Protein AF-A0A7S3J625-F1 (afdb_monomer_lite)

Foldseek 3Di:
DFLLVLQPAWAPDPQLEDCPDDDDVSRHRPRWAWQFADKAFADDDLPPDDLVRLLVSVVVGPLQRSLRNLVRCCVRYPVPPHDPDDPVLSPADNDQDPPNSVVSVNSSSVSSNRGRMDRPDTDTHD

Secondary structure (DSSP, 8-state):
-BHHHHTT-----TTS--TTS---TTT--SSPEEEEEEEEE----TTTS-HHHHHHHHHTS-HHHHHHHHHHHHHHS-TTSS--S-HHHH---SSPPTTGGG-HHHHHHHHHHHHHEEEEEEEEE-

pLDDT: mean 80.8, std 14.27, range [46.88, 97.56]

Organism: NCBI:txid151035

InterPro domains:
  IPR039127 Multifunctional methyltransferase subunit Trm112 [PTHR12773] (1-126)

Structure (mmCIF, N/CA/C/O backbone):
data_AF-A0A7S3J625-F1
#
_entry.id   AF-A0A7S3J625-F1
#
loop_
_atom_site.group_PDB
_atom_site.id
_atom_site.type_symbol
_atom_site.label_atom_id
_atom_site.label_alt_id
_atom_site.label_comp_id
_atom_site.label_asym_id
_atom_site.label_entity_id
_atom_site.label_seq_id
_atom_site.pdbx_PDB_ins_code
_atom_site.Cartn_x
_atom_site.Cartn_y
_atom_site.Cartn_z
_atom_site.occupancy
_atom_site.B_iso_or_equiv
_atom_site.auth_seq_id
_atom_site.auth_comp_id
_atom_site.auth_asym_id
_atom_site.auth_atom_id
_atom_site.pdbx_PDB_model_num
ATOM 1 N N . MET A 1 1 ? 9.760 8.304 -3.073 1.00 87.88 1 MET A N 1
ATOM 2 C CA . MET A 1 1 ? 8.379 8.015 -3.531 1.00 87.88 1 MET A CA 1
ATOM 3 C C . MET A 1 1 ? 7.674 7.157 -2.497 1.00 87.88 1 MET A C 1
ATOM 5 O O . MET A 1 1 ? 8.166 6.075 -2.199 1.00 87.88 1 MET A O 1
ATOM 9 N N . LYS A 1 2 ? 6.524 7.601 -1.973 1.00 89.00 2 LYS A N 1
ATOM 10 C CA . LYS A 1 2 ? 5.742 6.796 -1.023 1.00 89.00 2 LYS A CA 1
ATOM 11 C C . LYS A 1 2 ? 5.139 5.563 -1.688 1.00 89.00 2 LYS A C 1
ATOM 13 O O . LYS A 1 2 ? 4.705 5.641 -2.838 1.00 89.00 2 LYS A O 1
ATOM 18 N N . LEU A 1 3 ? 5.039 4.463 -0.943 1.00 86.44 3 LEU A N 1
ATOM 19 C CA . LEU A 1 3 ? 4.378 3.240 -1.410 1.00 86.44 3 LEU A CA 1
ATOM 20 C C . LEU A 1 3 ? 2.933 3.505 -1.858 1.00 86.44 3 LEU A C 1
ATOM 22 O O . LEU A 1 3 ? 2.522 3.036 -2.917 1.00 86.44 3 LEU A O 1
ATOM 26 N N . LEU A 1 4 ? 2.194 4.343 -1.123 1.00 90.25 4 LEU A N 1
ATOM 27 C CA . LEU A 1 4 ? 0.848 4.767 -1.511 1.00 90.25 4 LEU A CA 1
ATOM 28 C C . LEU A 1 4 ? 0.798 5.376 -2.920 1.00 90.25 4 LEU A C 1
ATOM 30 O O . LEU A 1 4 ? -0.147 5.122 -3.661 1.00 90.25 4 LEU A O 1
ATOM 34 N N . SER A 1 5 ? 1.798 6.174 -3.306 1.00 91.38 5 SER A N 1
ATOM 35 C C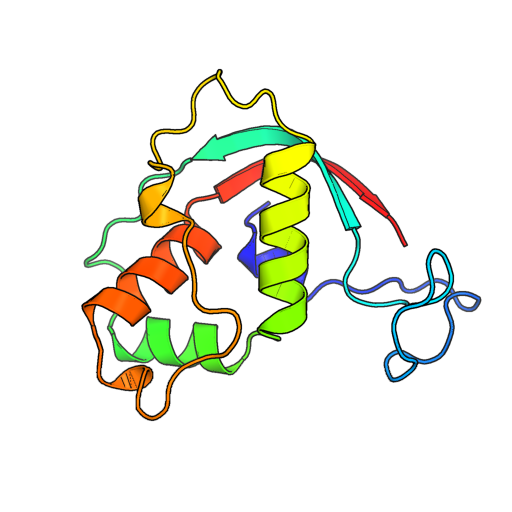A . SER A 1 5 ? 1.817 6.835 -4.615 1.00 91.38 5 SER A CA 1
ATOM 36 C C . SER A 1 5 ? 1.847 5.833 -5.765 1.00 91.38 5 SER A C 1
ATOM 38 O O . SER A 1 5 ? 1.197 6.071 -6.780 1.00 91.38 5 SER A O 1
ATOM 40 N N . GLN A 1 6 ? 2.552 4.710 -5.607 1.00 88.50 6 GLN A N 1
ATOM 41 C CA . GLN A 1 6 ? 2.629 3.682 -6.642 1.00 88.50 6 GLN A CA 1
ATOM 42 C C . GLN A 1 6 ? 1.261 3.049 -6.927 1.00 88.50 6 GLN A C 1
ATOM 44 O O . GLN A 1 6 ? 0.995 2.681 -8.069 1.00 88.50 6 GLN A O 1
ATOM 49 N N . ASN A 1 7 ? 0.361 3.009 -5.941 1.00 90.88 7 ASN A N 1
ATOM 50 C CA . ASN A 1 7 ? -0.976 2.447 -6.110 1.00 90.88 7 ASN A CA 1
ATOM 51 C C . ASN A 1 7 ? -1.831 3.225 -7.132 1.00 90.88 7 ASN A C 1
ATOM 53 O O . ASN A 1 7 ? -2.846 2.722 -7.596 1.00 90.88 7 ASN A O 1
ATOM 57 N N . PHE A 1 8 ? -1.400 4.424 -7.530 1.00 90.12 8 PHE A N 1
ATOM 58 C CA . PHE A 1 8 ? -2.065 5.261 -8.531 1.00 90.12 8 PHE A CA 1
ATOM 59 C C . PHE A 1 8 ? -1.265 5.400 -9.833 1.00 90.12 8 PHE A C 1
ATOM 61 O O . PHE A 1 8 ? -1.630 6.195 -10.700 1.00 90.12 8 PHE A O 1
ATOM 68 N N . MET A 1 9 ? -0.163 4.660 -9.978 1.00 90.44 9 MET A N 1
ATOM 69 C CA . MET A 1 9 ? 0.673 4.681 -11.175 1.00 90.44 9 MET A CA 1
ATOM 70 C C . MET A 1 9 ? 0.384 3.469 -12.052 1.00 90.44 9 MET A C 1
ATOM 72 O O . MET A 1 9 ? 0.316 2.340 -11.575 1.00 90.44 9 MET A O 1
ATOM 76 N N . GLN A 1 10 ? 0.261 3.710 -13.353 1.00 87.56 10 GLN A N 1
ATOM 77 C CA . GLN A 1 10 ? 0.007 2.684 -14.361 1.00 87.56 10 GLN A CA 1
ATOM 78 C C . GLN A 1 10 ? 0.884 2.915 -15.591 1.00 87.56 10 GLN A C 1
ATOM 80 O O . GLN A 1 10 ? 1.199 4.056 -15.947 1.00 87.56 10 GLN A O 1
ATOM 85 N N . CYS A 1 11 ? 1.245 1.829 -16.267 1.00 85.06 11 CYS A N 1
ATOM 86 C CA . CYS A 1 11 ? 1.967 1.872 -17.527 1.00 85.06 11 CYS A CA 1
ATOM 87 C C . CYS A 1 11 ? 1.130 2.612 -18.579 1.00 85.06 11 CYS A C 1
ATOM 89 O O . CYS A 1 11 ? -0.054 2.332 -18.742 1.00 85.06 11 CYS A O 1
ATOM 91 N N . GLN A 1 12 ? 1.731 3.571 -19.285 1.00 83.19 12 GLN A N 1
ATOM 92 C CA . GLN A 1 12 ? 1.070 4.312 -20.373 1.00 83.19 12 GLN A CA 1
ATOM 93 C C . GLN A 1 12 ? 1.507 3.832 -21.764 1.00 83.19 12 GLN A C 1
ATOM 95 O O . GLN A 1 12 ? 1.179 4.461 -22.767 1.00 83.19 12 GLN A O 1
ATOM 100 N N . ALA A 1 13 ? 2.286 2.750 -21.845 1.00 80.06 13 ALA A N 1
ATOM 101 C CA . ALA A 1 13 ? 2.684 2.187 -23.125 1.00 80.06 13 ALA A CA 1
ATOM 102 C C . ALA A 1 13 ? 1.466 1.556 -23.817 1.00 80.06 13 ALA A C 1
ATOM 104 O O . ALA A 1 13 ? 0.756 0.748 -23.223 1.00 80.06 13 ALA A O 1
ATOM 105 N N . ASN A 1 14 ? 1.254 1.911 -25.088 1.00 66.62 14 ASN A N 1
ATOM 106 C CA . ASN A 1 14 ? 0.105 1.457 -25.883 1.00 66.62 14 ASN A CA 1
ATOM 107 C C . ASN A 1 14 ? 0.022 -0.076 -26.021 1.00 66.62 14 ASN A C 1
ATOM 109 O O . ASN A 1 14 ? -1.056 -0.604 -26.279 1.00 66.62 14 ASN A O 1
ATOM 113 N N . ASP A 1 15 ? 1.145 -0.774 -25.841 1.00 71.00 15 ASP A N 1
ATOM 114 C CA . ASP A 1 15 ? 1.260 -2.223 -26.026 1.00 71.00 15 ASP A CA 1
ATOM 115 C C . ASP A 1 15 ? 1.022 -3.026 -24.731 1.00 71.00 15 ASP A C 1
ATOM 117 O O . ASP A 1 15 ? 0.978 -4.254 -24.770 1.00 71.00 15 ASP A O 1
ATOM 121 N N . CYS A 1 16 ? 0.831 -2.362 -23.584 1.00 65.88 16 CYS A N 1
ATOM 122 C CA . CYS A 1 16 ? 0.675 -3.009 -22.275 1.00 65.88 16 CYS A CA 1
ATOM 123 C C . CYS A 1 16 ? -0.760 -3.464 -21.950 1.00 65.88 16 CYS A C 1
ATOM 125 O O . CYS A 1 16 ? -1.058 -3.708 -20.789 1.00 65.88 16 CYS A O 1
ATOM 127 N N . GLY A 1 17 ? -1.634 -3.611 -22.950 1.00 61.91 17 GLY A N 1
ATOM 128 C CA . GLY A 1 17 ? -2.976 -4.179 -22.774 1.00 61.91 17 GLY A CA 1
ATOM 129 C C . GLY A 1 17 ? -4.001 -3.249 -22.106 1.00 61.91 17 GLY A C 1
ATOM 130 O O . GLY A 1 17 ? -3.725 -2.096 -21.781 1.00 61.91 17 GLY A O 1
ATOM 131 N N . ASP A 1 18 ? -5.229 -3.751 -21.948 1.00 63.19 18 ASP A N 1
ATOM 132 C CA . ASP A 1 18 ? -6.319 -3.052 -21.254 1.00 63.19 18 ASP A CA 1
ATOM 133 C C . ASP A 1 18 ? -6.010 -3.007 -19.738 1.00 63.19 18 ASP A C 1
ATOM 135 O O . ASP A 1 18 ? -5.619 -4.027 -19.164 1.00 63.19 18 ASP A O 1
ATOM 139 N N . PRO A 1 19 ? -6.189 -1.876 -19.036 1.00 56.72 19 PRO A N 1
ATOM 140 C CA . PRO A 1 19 ? -6.052 -1.820 -17.577 1.00 56.72 19 PRO A CA 1
ATOM 141 C C . PRO A 1 19 ? -6.979 -2.754 -16.795 1.00 56.72 19 PRO A C 1
ATOM 143 O O . PRO A 1 19 ? -6.738 -2.990 -15.616 1.00 56.72 19 PRO A O 1
ATOM 146 N N . ASN A 1 20 ? -7.987 -3.336 -17.443 1.00 59.34 20 ASN A N 1
ATOM 147 C CA . ASN A 1 20 ? -8.868 -4.344 -16.860 1.00 59.34 20 ASN A CA 1
ATOM 148 C C . ASN A 1 20 ? -8.446 -5.793 -17.169 1.00 59.34 20 ASN A C 1
ATOM 150 O O . ASN A 1 20 ? -9.159 -6.726 -16.789 1.00 59.34 20 ASN A O 1
ATOM 154 N N . THR A 1 21 ? -7.337 -6.019 -17.884 1.00 59.31 21 THR A N 1
ATOM 155 C CA . THR A 1 21 ? -6.847 -7.381 -18.144 1.00 59.31 21 THR A CA 1
ATOM 156 C C . THR A 1 21 ? -6.189 -7.957 -16.890 1.00 59.31 21 THR A C 1
ATOM 158 O O . THR A 1 21 ? -5.381 -7.298 -16.241 1.00 59.31 21 THR A O 1
ATOM 161 N N . VAL A 1 22 ? -6.540 -9.200 -16.544 1.00 56.25 22 VAL A N 1
ATOM 162 C CA . VAL A 1 22 ? -5.931 -9.943 -15.429 1.00 56.25 22 VAL A CA 1
ATOM 163 C C . VAL A 1 22 ? -4.415 -10.000 -15.628 1.00 56.25 22 VAL A C 1
ATOM 165 O O . VAL A 1 22 ? -3.954 -10.223 -16.745 1.00 56.25 22 VAL A O 1
ATOM 168 N N . TRP A 1 23 ? -3.662 -9.798 -14.545 1.00 54.22 23 TRP A N 1
ATOM 169 C CA . TRP A 1 23 ? -2.201 -9.789 -14.545 1.00 54.22 23 TRP A CA 1
ATOM 170 C C . TRP A 1 23 ? -1.618 -11.030 -15.246 1.00 54.22 23 TRP A C 1
ATOM 172 O O . TRP A 1 23 ? -1.731 -12.150 -14.751 1.00 54.22 23 TRP A O 1
ATOM 182 N N . GLU A 1 24 ? -0.978 -10.805 -16.393 1.00 57.25 24 GLU A N 1
ATOM 183 C CA . GLU A 1 24 ? 0.009 -11.694 -17.005 1.00 57.25 24 GLU A CA 1
ATOM 184 C C . GLU A 1 24 ? 1.340 -10.932 -17.013 1.00 57.25 24 GLU A C 1
ATOM 186 O O . GLU A 1 24 ? 1.380 -9.757 -17.391 1.00 57.25 24 GLU A O 1
ATOM 191 N N . GLU A 1 25 ? 2.422 -11.581 -16.582 1.00 53.41 25 GLU A N 1
ATOM 192 C CA . GLU A 1 25 ? 3.767 -10.997 -16.544 1.00 53.41 25 GLU A CA 1
ATOM 193 C C . GLU A 1 25 ? 4.123 -10.354 -17.906 1.00 53.41 25 GLU A C 1
ATOM 195 O O . GLU A 1 25 ? 4.097 -11.019 -18.945 1.00 53.41 25 GLU A O 1
ATOM 200 N N . GLY A 1 26 ? 4.390 -9.039 -17.908 1.00 53.97 26 GLY A N 1
ATOM 201 C CA . GLY A 1 26 ? 4.734 -8.245 -19.096 1.00 53.97 26 GLY A CA 1
ATOM 202 C C . GLY A 1 26 ? 3.565 -7.738 -19.958 1.00 53.97 26 GLY A C 1
ATOM 203 O O . GLY A 1 26 ? 3.814 -7.192 -21.034 1.00 53.97 26 GLY A O 1
ATOM 204 N N . LYS A 1 27 ? 2.299 -7.919 -19.546 1.00 57.88 27 LYS A N 1
ATOM 205 C CA . LYS A 1 27 ? 1.112 -7.517 -20.339 1.00 57.88 27 LYS A CA 1
ATOM 206 C C . LYS A 1 27 ? 0.006 -6.786 -19.577 1.00 57.88 27 LYS A C 1
ATOM 208 O O . LYS A 1 27 ? -1.019 -6.481 -20.180 1.00 57.88 27 LYS A O 1
ATOM 213 N N . ALA A 1 28 ? 0.171 -6.538 -18.282 1.00 68.31 28 ALA A N 1
ATOM 214 C CA . ALA A 1 28 ? -0.792 -5.762 -17.509 1.00 68.31 28 ALA A CA 1
ATOM 215 C C . ALA A 1 28 ? -0.238 -4.357 -17.254 1.00 68.31 28 ALA A C 1
ATOM 217 O O . ALA A 1 28 ? 0.908 -4.228 -16.821 1.00 68.31 28 ALA A O 1
ATOM 218 N N . PRO A 1 29 ? -1.021 -3.288 -17.469 1.00 78.62 29 PRO A N 1
ATOM 219 C CA . PRO A 1 29 ? -0.528 -1.935 -17.249 1.00 78.62 29 PRO A CA 1
ATOM 220 C C . PRO A 1 29 ? -0.579 -1.546 -15.761 1.00 78.62 29 PRO A C 1
ATOM 222 O O . PRO A 1 29 ? -0.110 -0.466 -15.400 1.00 78.62 29 PRO A O 1
ATOM 225 N N . TYR A 1 30 ? -1.146 -2.399 -14.898 1.00 84.38 30 TYR A N 1
ATOM 226 C CA . TYR A 1 30 ? -1.329 -2.160 -13.470 1.00 84.38 30 TYR A CA 1
ATOM 227 C C . TYR A 1 30 ? -1.397 -3.481 -12.665 1.00 84.38 30 TYR A C 1
ATOM 229 O O . TYR A 1 30 ? -1.977 -4.450 -13.159 1.00 84.38 30 TYR A O 1
ATOM 237 N N . PRO A 1 31 ? -0.869 -3.532 -11.423 1.00 87.75 31 PRO A N 1
ATOM 238 C CA . PRO A 1 31 ? 0.044 -2.556 -10.824 1.00 87.75 31 PRO A CA 1
ATOM 239 C C . PRO A 1 31 ? 1.447 -2.639 -11.437 1.00 87.75 31 PRO A C 1
ATOM 241 O O . PRO A 1 31 ? 1.883 -3.704 -11.871 1.00 87.75 31 PRO A O 1
ATOM 244 N N . LEU A 1 32 ? 2.181 -1.524 -11.419 1.00 88.12 32 LEU A N 1
ATOM 245 C CA . LEU A 1 32 ? 3.604 -1.527 -11.777 1.00 88.12 32 LEU A CA 1
ATOM 246 C C . LEU A 1 32 ? 4.416 -2.294 -10.726 1.00 88.12 32 LEU A C 1
ATOM 248 O O . LEU A 1 32 ? 4.239 -2.058 -9.532 1.00 88.12 32 LEU A O 1
ATOM 252 N N . ARG A 1 33 ? 5.335 -3.164 -11.146 1.00 87.50 33 ARG A N 1
ATOM 253 C CA . ARG A 1 33 ? 6.216 -3.905 -10.232 1.00 87.50 33 ARG A CA 1
ATOM 254 C C . ARG A 1 33 ? 7.348 -3.026 -9.740 1.00 87.50 33 ARG A C 1
ATOM 256 O O . ARG A 1 33 ? 7.967 -2.312 -10.527 1.00 87.50 33 ARG A O 1
ATOM 263 N N . ILE A 1 34 ? 7.621 -3.083 -8.446 1.00 87.25 34 ILE A N 1
ATOM 264 C CA . ILE A 1 34 ? 8.653 -2.258 -7.820 1.00 87.25 34 ILE A CA 1
ATOM 265 C C . ILE A 1 34 ? 9.951 -3.057 -7.754 1.00 87.25 34 ILE A C 1
ATOM 267 O O . ILE A 1 34 ? 9.991 -4.155 -7.212 1.00 87.25 34 ILE A O 1
ATOM 271 N N . ILE A 1 35 ? 11.035 -2.483 -8.266 1.00 86.44 35 ILE A N 1
ATOM 272 C CA . ILE A 1 35 ? 12.389 -2.951 -7.970 1.00 86.44 35 ILE A CA 1
ATOM 273 C C . ILE A 1 35 ? 13.051 -1.855 -7.155 1.00 86.44 35 ILE A C 1
ATOM 275 O O . ILE A 1 35 ? 13.475 -0.839 -7.699 1.00 86.44 35 ILE A O 1
ATOM 279 N N . SER A 1 36 ? 13.077 -2.030 -5.837 1.00 84.81 36 SER A N 1
ATOM 280 C CA . SER A 1 36 ? 13.656 -1.055 -4.919 1.00 84.81 36 SER A CA 1
ATOM 281 C C . SER A 1 36 ? 15.127 -1.376 -4.690 1.00 84.81 36 SER A C 1
ATOM 283 O O . SER A 1 36 ? 15.448 -2.434 -4.168 1.00 84.81 36 SER A O 1
ATOM 285 N N . GLU A 1 37 ? 16.021 -0.444 -5.006 1.00 82.88 37 GLU A N 1
ATOM 286 C CA . GLU A 1 37 ? 17.443 -0.564 -4.653 1.00 82.88 37 GLU A CA 1
ATOM 287 C C . GLU A 1 37 ? 17.706 0.015 -3.262 1.00 82.88 37 GLU A C 1
ATOM 289 O O . GLU A 1 37 ? 18.434 -0.565 -2.457 1.00 82.88 37 GLU A O 1
ATOM 294 N N . THR A 1 38 ? 17.093 1.166 -2.969 1.00 80.69 38 THR A N 1
ATOM 295 C CA . THR A 1 38 ? 17.179 1.825 -1.666 1.00 80.69 38 THR A CA 1
ATOM 296 C C . THR A 1 38 ? 15.815 2.346 -1.234 1.00 80.69 38 THR A C 1
ATOM 298 O O . THR A 1 38 ? 15.038 2.886 -2.026 1.00 80.69 38 THR A O 1
ATOM 301 N N . SER A 1 39 ? 15.521 2.179 0.051 1.00 79.19 39 SER A N 1
ATOM 302 C CA . SER A 1 39 ? 14.301 2.682 0.672 1.00 79.19 39 SER A CA 1
ATOM 303 C C . SER A 1 39 ? 14.580 3.099 2.105 1.00 79.19 39 SER A C 1
ATOM 305 O O . SER A 1 39 ? 15.508 2.585 2.732 1.00 79.19 39 SER A O 1
ATOM 307 N N . GLU A 1 40 ? 13.759 3.999 2.618 1.00 81.25 40 GLU A N 1
ATOM 308 C CA . GLU A 1 40 ? 13.782 4.422 4.010 1.00 81.25 40 GLU A CA 1
ATOM 309 C C . GLU A 1 40 ? 12.381 4.361 4.612 1.00 81.25 40 GLU A C 1
ATOM 311 O O . GLU A 1 40 ? 11.368 4.401 3.905 1.00 81.25 40 GLU A O 1
ATOM 316 N N . ASP A 1 41 ? 12.349 4.221 5.931 1.00 79.62 41 ASP A N 1
ATOM 317 C CA . ASP A 1 41 ? 11.127 4.258 6.712 1.00 79.62 41 ASP A CA 1
ATOM 318 C C . ASP A 1 41 ? 11.026 5.649 7.343 1.00 79.62 41 ASP A C 1
ATOM 320 O O . ASP A 1 41 ? 11.859 6.038 8.160 1.00 79.62 41 ASP A O 1
ATOM 324 N N . GLU A 1 42 ? 10.016 6.418 6.951 1.00 79.94 42 GLU A N 1
ATOM 325 C CA . GLU A 1 42 ? 9.700 7.692 7.584 1.00 79.94 42 GLU A CA 1
ATOM 326 C C . GLU A 1 42 ? 8.659 7.473 8.679 1.00 79.94 42 GLU A C 1
ATOM 328 O O . GLU A 1 42 ? 7.572 6.939 8.443 1.00 79.94 42 GLU A O 1
ATOM 333 N N . LYS A 1 43 ? 8.960 7.940 9.889 1.00 74.94 43 LYS A N 1
ATOM 334 C CA . LYS A 1 43 ? 7.977 7.942 10.965 1.00 74.94 43 LYS A CA 1
ATOM 335 C C . LYS A 1 43 ? 6.907 8.994 10.678 1.00 74.94 43 LYS A C 1
ATOM 337 O O . LYS A 1 43 ? 7.164 10.191 10.767 1.00 74.94 43 LYS A O 1
ATOM 342 N N . ILE A 1 44 ? 5.694 8.540 10.382 1.00 80.31 44 ILE A N 1
ATOM 343 C CA . ILE A 1 44 ? 4.540 9.425 10.246 1.00 80.31 44 ILE A CA 1
ATOM 344 C C . ILE A 1 44 ? 4.052 9.805 11.647 1.00 80.31 44 ILE A C 1
ATOM 346 O O . ILE A 1 44 ? 3.805 8.935 12.482 1.00 80.31 44 ILE A O 1
ATOM 350 N N . GLU A 1 45 ? 3.897 11.101 11.916 1.00 79.69 45 GLU A N 1
ATOM 351 C CA . GLU A 1 45 ? 3.245 11.558 13.144 1.00 79.69 45 GLU A CA 1
ATOM 352 C C . GLU A 1 45 ? 1.774 11.114 13.142 1.00 79.69 45 GLU A C 1
ATOM 354 O O . GLU A 1 45 ? 0.983 11.535 12.292 1.00 79.69 45 GLU A O 1
ATOM 359 N N . GLU A 1 46 ? 1.402 10.247 14.090 1.00 68.19 46 GLU A N 1
ATOM 360 C CA . GLU A 1 46 ? 0.084 9.593 14.125 1.00 68.19 46 GLU A CA 1
ATOM 361 C C . GLU A 1 46 ? -1.084 10.588 14.200 1.00 68.19 46 GLU A C 1
ATOM 363 O O . GLU A 1 46 ? -2.150 10.319 13.631 1.00 68.19 46 GLU A O 1
ATOM 368 N N . ASP A 1 47 ? -0.851 11.749 14.818 1.00 77.94 47 ASP A N 1
ATOM 369 C CA . ASP A 1 47 ? -1.836 12.812 15.046 1.00 77.94 47 ASP A CA 1
ATOM 370 C C . ASP A 1 47 ? -2.021 13.752 13.845 1.00 77.94 47 ASP A C 1
ATOM 372 O O . ASP A 1 47 ? -2.979 14.528 13.803 1.00 77.94 47 ASP A O 1
ATOM 376 N N . PHE A 1 48 ? -1.137 13.694 12.842 1.00 83.88 48 PHE A N 1
ATOM 377 C CA . PHE A 1 48 ? -1.215 14.594 11.689 1.00 83.88 48 PHE A CA 1
ATOM 378 C C . PHE A 1 48 ? -2.451 14.308 10.822 1.00 83.88 48 PHE A C 1
ATOM 380 O O . PHE A 1 48 ? -3.070 15.219 10.267 1.00 83.88 48 PHE A O 1
ATOM 387 N N . TYR A 1 49 ? -2.839 13.034 10.714 1.00 85.88 49 TYR A N 1
ATOM 388 C CA . TYR A 1 49 ? -3.972 12.599 9.903 1.00 85.88 49 TYR A CA 1
ATOM 389 C C . TYR A 1 49 ? -5.134 12.139 10.779 1.00 85.88 49 TYR A C 1
ATOM 391 O O . TYR A 1 49 ? -5.029 11.172 11.531 1.00 85.88 49 TYR A O 1
ATOM 399 N N . SER A 1 50 ? -6.295 12.776 10.605 1.00 93.75 50 SER A N 1
ATOM 400 C CA . SER A 1 50 ? -7.532 12.297 11.233 1.00 93.75 50 SER A CA 1
ATOM 401 C C . SER A 1 50 ? -7.870 10.870 10.784 1.00 93.75 50 SER A C 1
ATOM 403 O O . SER A 1 50 ? -7.634 10.512 9.626 1.00 93.75 50 SER A O 1
ATOM 405 N N . GLN A 1 51 ? -8.526 10.098 11.652 1.00 92.94 51 GLN A N 1
ATOM 406 C CA . GLN A 1 51 ? -9.005 8.747 11.335 1.00 92.94 51 GLN A CA 1
ATOM 407 C C . GLN A 1 51 ? -9.812 8.705 10.025 1.00 92.94 51 GLN A C 1
ATOM 409 O O . GLN A 1 51 ? -9.582 7.867 9.156 1.00 92.94 51 GLN A O 1
ATOM 414 N N . ASN A 1 52 ? -10.691 9.688 9.813 1.00 95.38 52 ASN A N 1
ATOM 415 C CA . ASN A 1 52 ? -11.483 9.801 8.586 1.00 95.38 52 ASN A CA 1
ATOM 416 C C . ASN A 1 52 ? -10.630 10.004 7.323 1.00 95.38 52 ASN A C 1
ATOM 418 O O . ASN A 1 52 ? -11.008 9.530 6.250 1.00 95.38 52 ASN A O 1
ATOM 422 N N . ALA A 1 53 ? -9.506 10.718 7.420 1.00 93.56 53 ALA A N 1
ATOM 423 C CA . ALA A 1 53 ? -8.590 10.897 6.296 1.00 93.56 53 ALA A CA 1
ATOM 424 C C . ALA A 1 53 ? -7.884 9.578 5.956 1.00 93.56 53 ALA A C 1
ATOM 426 O O . ALA A 1 53 ? -7.885 9.183 4.791 1.00 93.56 53 ALA A O 1
ATOM 427 N N . LYS A 1 54 ? -7.388 8.863 6.976 1.00 94.62 54 LYS A N 1
ATOM 428 C CA . LYS A 1 54 ? -6.753 7.543 6.828 1.00 94.62 54 LYS A CA 1
ATOM 429 C C . LYS A 1 54 ? -7.704 6.547 6.157 1.00 94.62 54 LYS A C 1
ATOM 431 O O . LYS A 1 54 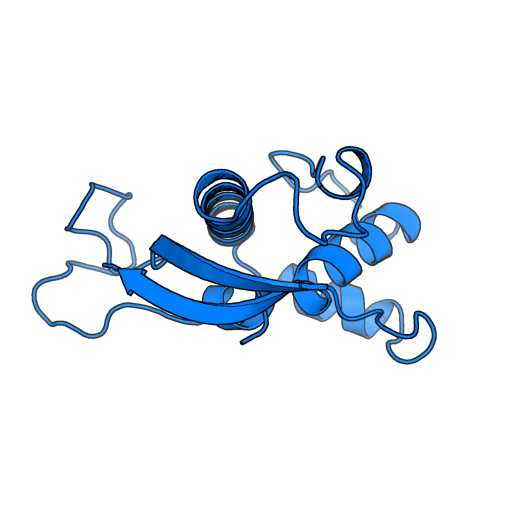? -7.370 5.972 5.124 1.00 94.62 54 LYS A O 1
ATOM 436 N N . VAL A 1 55 ? -8.942 6.443 6.651 1.00 96.12 55 VAL A N 1
ATOM 437 C CA . VAL A 1 55 ? -9.986 5.586 6.059 1.00 96.12 55 VAL A CA 1
ATOM 438 C C . VAL A 1 55 ? -10.263 5.952 4.598 1.00 96.12 55 VAL A C 1
ATOM 440 O O . VAL A 1 55 ? -10.357 5.068 3.750 1.00 96.12 55 VAL A O 1
ATOM 443 N N . ARG A 1 56 ? -10.386 7.244 4.263 1.00 95.88 56 ARG A N 1
ATOM 444 C CA . ARG A 1 56 ? -10.621 7.675 2.872 1.00 95.88 56 ARG A CA 1
ATOM 445 C C . ARG A 1 56 ? -9.471 7.306 1.941 1.00 95.88 56 ARG A C 1
ATOM 447 O O . ARG A 1 56 ? -9.730 6.933 0.803 1.00 95.88 56 ARG A O 1
ATOM 454 N N . MET A 1 57 ? -8.229 7.412 2.407 1.00 93.38 57 MET A N 1
ATOM 455 C CA . MET A 1 57 ? -7.056 7.031 1.618 1.00 93.38 57 MET A CA 1
ATOM 456 C C . MET A 1 57 ? -7.062 5.530 1.332 1.00 93.38 57 MET A C 1
ATOM 458 O O . MET A 1 57 ? -6.952 5.140 0.174 1.00 93.38 57 MET A O 1
ATOM 462 N N . ILE A 1 58 ? -7.299 4.706 2.356 1.00 94.94 58 ILE A N 1
ATOM 463 C CA . ILE A 1 58 ? -7.359 3.246 2.210 1.00 94.94 58 ILE A CA 1
ATOM 464 C C . ILE A 1 58 ? -8.536 2.827 1.310 1.00 94.94 58 ILE A C 1
ATOM 466 O O . ILE A 1 58 ? -8.390 1.924 0.497 1.00 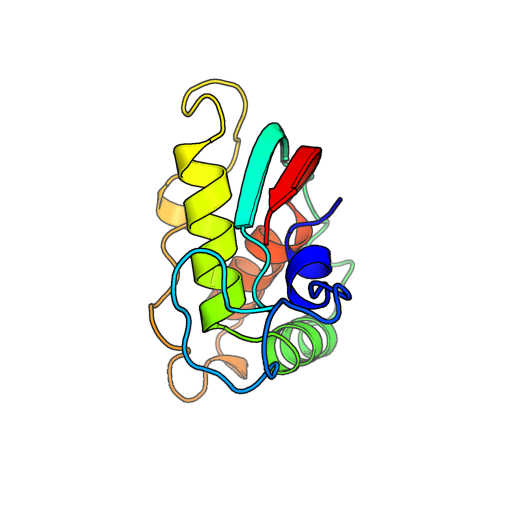94.94 58 ILE A O 1
ATOM 470 N N . LYS A 1 59 ? -9.686 3.516 1.363 1.00 95.25 59 LYS A N 1
ATOM 471 C CA . LYS A 1 59 ? -10.835 3.232 0.475 1.00 95.25 59 LYS A CA 1
ATOM 472 C C . LYS A 1 59 ? -10.569 3.463 -1.008 1.00 95.25 59 LYS A C 1
ATOM 474 O O . LYS A 1 59 ? -11.224 2.837 -1.833 1.00 95.25 59 LYS A O 1
ATOM 479 N N . ASN A 1 60 ? -9.670 4.384 -1.337 1.00 93.94 60 ASN A N 1
ATOM 480 C CA . ASN A 1 60 ? -9.330 4.702 -2.723 1.00 93.94 60 ASN A CA 1
ATOM 481 C C . ASN A 1 60 ? -8.169 3.856 -3.254 1.00 93.94 60 ASN A C 1
ATOM 483 O O . ASN A 1 60 ? -7.797 4.004 -4.413 1.00 93.94 60 ASN A O 1
ATOM 487 N N . MET A 1 61 ? -7.585 3.014 -2.406 1.00 93.44 61 MET A N 1
ATOM 488 C CA . MET A 1 61 ? -6.495 2.126 -2.760 1.00 93.44 61 MET A CA 1
ATOM 489 C C . MET A 1 61 ? -7.051 0.852 -3.402 1.00 93.44 61 MET A C 1
ATOM 491 O O . MET A 1 61 ? -8.008 0.261 -2.897 1.00 93.44 61 MET A O 1
ATOM 495 N N . ASP A 1 62 ? -6.415 0.377 -4.468 1.00 93.25 62 ASP A N 1
ATOM 496 C CA . ASP A 1 62 ? -6.560 -1.019 -4.867 1.00 93.25 62 ASP A CA 1
ATOM 497 C C . ASP A 1 62 ? -5.742 -1.875 -3.895 1.00 93.25 62 ASP A C 1
ATOM 499 O O . ASP A 1 62 ? -4.504 -1.852 -3.878 1.00 93.25 62 ASP A O 1
ATOM 503 N N . TRP A 1 63 ? -6.462 -2.616 -3.053 1.00 93.50 63 TRP A N 1
ATOM 504 C CA . TRP A 1 63 ? -5.876 -3.424 -1.991 1.00 93.50 63 TRP A CA 1
ATOM 505 C C . TRP A 1 63 ? -4.931 -4.509 -2.521 1.00 93.50 63 TRP A C 1
ATOM 507 O O . TRP A 1 63 ? -3.872 -4.738 -1.941 1.00 93.50 63 TRP A O 1
ATOM 517 N N . GLN A 1 64 ? -5.271 -5.158 -3.639 1.00 91.06 64 GLN A N 1
ATOM 518 C CA . GLN A 1 64 ? -4.444 -6.236 -4.192 1.00 91.06 64 GLN A CA 1
ATOM 519 C C . GLN A 1 64 ? -3.174 -5.686 -4.831 1.00 91.06 64 GLN A C 1
ATOM 521 O O . GLN A 1 64 ? -2.088 -6.249 -4.654 1.00 91.06 64 GLN A O 1
ATOM 526 N N . ALA A 1 65 ? -3.286 -4.553 -5.522 1.00 90.56 65 ALA A N 1
ATOM 527 C CA . ALA A 1 65 ? -2.127 -3.842 -6.030 1.00 90.56 65 ALA A CA 1
ATOM 528 C C . ALA A 1 65 ? -1.189 -3.412 -4.902 1.00 90.56 65 ALA A C 1
ATOM 530 O O . ALA A 1 65 ? 0.014 -3.638 -4.986 1.00 90.56 65 ALA A O 1
ATOM 531 N N . PHE A 1 66 ? -1.732 -2.864 -3.815 1.00 92.44 66 PHE A N 1
ATOM 532 C CA . PHE A 1 66 ? -0.942 -2.442 -2.663 1.00 92.44 66 PHE A CA 1
ATOM 533 C C . PHE A 1 66 ? -0.185 -3.603 -2.009 1.00 92.44 66 PHE A C 1
ATOM 535 O O . PHE A 1 66 ? 1.020 -3.495 -1.784 1.00 92.44 66 PHE A O 1
ATOM 542 N N . LEU A 1 67 ? -0.857 -4.733 -1.762 1.00 90.38 67 LEU A N 1
ATOM 543 C CA . LEU A 1 67 ? -0.210 -5.932 -1.221 1.00 90.38 67 LEU A CA 1
ATOM 544 C C . LEU A 1 67 ? 0.874 -6.483 -2.158 1.00 90.38 67 LEU A C 1
ATOM 546 O O . LEU A 1 67 ? 1.895 -6.988 -1.693 1.00 90.38 67 LEU A O 1
ATOM 550 N N . THR A 1 68 ? 0.672 -6.382 -3.474 1.00 88.44 68 THR A N 1
ATOM 551 C CA . THR A 1 68 ? 1.676 -6.778 -4.474 1.00 88.44 68 THR A CA 1
ATOM 552 C C . THR A 1 68 ? 2.925 -5.905 -4.370 1.00 88.44 68 THR A C 1
ATOM 554 O O . THR A 1 68 ? 4.036 -6.425 -4.290 1.00 88.44 68 THR A O 1
ATOM 557 N N . SER A 1 69 ? 2.744 -4.590 -4.290 1.00 87.44 69 SER A N 1
ATOM 558 C CA . SER A 1 69 ? 3.830 -3.619 -4.139 1.00 87.44 69 SER A CA 1
ATOM 559 C C . SER A 1 69 ? 4.579 -3.761 -2.819 1.00 87.44 69 SER A C 1
ATOM 561 O O . SER A 1 69 ? 5.796 -3.593 -2.773 1.00 87.44 69 SER A O 1
ATOM 563 N N . LEU A 1 70 ? 3.861 -4.085 -1.741 1.00 86.69 70 LEU A N 1
ATOM 564 C CA . LEU A 1 70 ? 4.468 -4.353 -0.442 1.00 86.69 70 LEU A CA 1
ATOM 565 C C . LEU A 1 70 ? 5.418 -5.554 -0.532 1.00 86.69 70 LEU A C 1
ATOM 567 O O . LEU A 1 70 ? 6.575 -5.441 -0.133 1.00 86.69 70 LEU A O 1
ATOM 571 N N . LYS A 1 71 ? 4.970 -6.658 -1.144 1.00 83.81 71 LYS A N 1
ATOM 572 C CA . LYS A 1 71 ? 5.810 -7.841 -1.387 1.00 83.81 71 LYS A CA 1
ATOM 573 C C . LYS A 1 71 ? 7.041 -7.495 -2.224 1.00 83.81 71 LYS A C 1
ATOM 575 O O . LYS A 1 71 ? 8.145 -7.892 -1.872 1.00 83.81 71 LYS A O 1
ATOM 580 N N . ASP A 1 72 ? 6.879 -6.728 -3.299 1.00 83.44 72 ASP A N 1
ATOM 581 C CA . ASP A 1 72 ? 7.998 -6.325 -4.162 1.00 83.44 72 ASP A CA 1
ATOM 582 C C . ASP A 1 72 ? 9.124 -5.633 -3.386 1.00 83.44 72 ASP A C 1
ATOM 584 O O . ASP A 1 72 ? 10.301 -5.947 -3.570 1.00 83.44 72 ASP A O 1
ATOM 588 N N . ILE A 1 73 ? 8.774 -4.738 -2.465 1.00 78.25 73 ILE A N 1
ATOM 589 C CA . ILE A 1 73 ? 9.753 -4.025 -1.637 1.00 78.25 73 ILE A CA 1
ATOM 590 C C . ILE A 1 73 ? 10.397 -4.957 -0.604 1.00 78.25 73 ILE A C 1
ATOM 592 O O . ILE A 1 73 ? 11.588 -4.823 -0.327 1.00 78.25 73 ILE A O 1
ATOM 596 N N . GLU A 1 74 ? 9.648 -5.921 -0.063 1.00 70.88 74 GLU A N 1
ATOM 597 C CA . GLU A 1 74 ? 10.184 -6.924 0.868 1.00 70.88 74 GLU A CA 1
ATOM 598 C C . GLU A 1 74 ? 11.207 -7.866 0.222 1.00 70.88 74 GLU A C 1
ATOM 600 O O . GLU A 1 74 ? 12.123 -8.319 0.906 1.00 70.88 74 GLU A O 1
ATOM 605 N N . PHE A 1 75 ? 11.069 -8.156 -1.077 1.00 57.38 75 PHE A N 1
ATOM 606 C CA . PHE A 1 75 ? 11.963 -9.066 -1.801 1.00 57.38 75 PHE A CA 1
ATOM 607 C C . PHE A 1 75 ? 13.133 -8.372 -2.512 1.00 57.38 75 PHE A C 1
ATOM 609 O O . PHE A 1 75 ? 14.124 -9.039 -2.812 1.00 57.38 75 PHE A O 1
ATOM 616 N N . THR A 1 76 ? 13.034 -7.070 -2.807 1.00 53.72 76 THR A N 1
ATOM 617 C CA . THR A 1 76 ? 14.057 -6.338 -3.584 1.00 53.72 76 THR A CA 1
ATOM 618 C C . THR A 1 76 ? 15.002 -5.479 -2.736 1.00 53.72 76 THR A C 1
ATOM 620 O O . THR A 1 76 ? 16.118 -5.213 -3.178 1.00 53.72 76 THR A O 1
ATOM 623 N N . GLY A 1 77 ? 14.624 -5.117 -1.503 1.00 50.41 77 GLY A N 1
ATOM 624 C CA . GLY A 1 77 ? 15.498 -4.422 -0.550 1.00 50.41 77 GLY A CA 1
ATOM 625 C C . GLY A 1 77 ? 16.329 -5.375 0.317 1.00 50.41 77 GLY A C 1
ATOM 626 O O . GLY A 1 77 ? 15.864 -6.456 0.660 1.00 50.41 77 GLY A O 1
ATOM 627 N N . ASP A 1 78 ? 17.547 -4.968 0.698 1.00 50.28 78 ASP A N 1
ATOM 628 C CA . ASP A 1 78 ? 18.392 -5.665 1.686 1.00 50.28 78 ASP A CA 1
ATOM 629 C C . ASP A 1 78 ? 17.586 -5.859 2.993 1.00 50.28 78 ASP A C 1
ATOM 631 O O . ASP A 1 78 ? 17.346 -4.874 3.701 1.00 50.28 78 ASP A O 1
ATOM 635 N N . PRO A 1 79 ? 17.106 -7.082 3.309 1.00 51.25 79 PRO A N 1
ATOM 636 C CA . PRO A 1 79 ? 16.109 -7.300 4.361 1.00 51.25 79 PRO A CA 1
ATOM 637 C C . PRO A 1 79 ? 16.622 -6.946 5.765 1.00 51.25 79 PRO A C 1
ATOM 639 O O . PRO A 1 79 ? 15.817 -6.776 6.678 1.00 51.25 79 PRO A O 1
ATOM 642 N N . ASP A 1 80 ? 17.940 -6.777 5.916 1.00 49.72 80 ASP A N 1
ATOM 643 C CA . ASP A 1 80 ? 18.634 -6.555 7.186 1.00 49.72 80 ASP A CA 1
ATOM 644 C C . ASP A 1 80 ? 19.228 -5.145 7.351 1.00 49.72 80 ASP A C 1
ATOM 646 O O . ASP A 1 80 ? 19.839 -4.854 8.383 1.00 49.72 80 ASP A O 1
ATOM 650 N N . LYS A 1 81 ? 19.064 -4.231 6.383 1.00 47.97 81 LYS A N 1
ATOM 651 C CA . LYS A 1 81 ? 19.582 -2.859 6.514 1.00 47.97 81 LYS A CA 1
ATOM 652 C C . LYS A 1 81 ? 18.455 -1.836 6.597 1.00 47.97 81 LYS A C 1
ATOM 654 O O . LYS A 1 81 ? 17.959 -1.348 5.589 1.00 47.97 81 LYS A O 1
ATOM 659 N N . ASN A 1 82 ? 18.161 -1.433 7.833 1.00 46.88 82 ASN A N 1
ATOM 660 C CA . ASN A 1 82 ? 17.524 -0.159 8.196 1.00 46.88 82 ASN A CA 1
ATOM 661 C C . ASN A 1 82 ? 15.992 -0.080 8.177 1.00 46.88 82 ASN A C 1
ATOM 663 O O . ASN A 1 82 ? 15.478 1.034 8.227 1.00 46.88 82 ASN A O 1
ATOM 667 N N . SER A 1 83 ? 15.249 -1.191 8.137 1.00 55.69 83 SER A N 1
ATOM 668 C CA . SER A 1 83 ? 13.803 -1.075 8.350 1.00 55.69 83 SER A CA 1
ATOM 669 C C . SER A 1 83 ? 13.462 -1.136 9.836 1.00 55.69 83 SER A C 1
ATOM 671 O O . SER A 1 83 ? 13.701 -2.151 10.486 1.00 55.69 83 SER A O 1
ATOM 673 N N . GLU A 1 84 ? 12.911 -0.044 10.366 1.00 55.06 84 GLU A N 1
ATOM 674 C CA . GLU A 1 84 ? 12.382 0.016 11.734 1.00 55.06 84 GLU A CA 1
ATOM 675 C C . GLU A 1 84 ? 11.026 -0.698 11.851 1.00 55.06 84 GLU A C 1
ATOM 677 O O . GLU A 1 84 ? 10.593 -1.011 12.960 1.00 55.06 84 GLU A O 1
ATOM 682 N N . PHE A 1 85 ? 10.371 -1.009 10.723 1.00 57.03 85 PHE A N 1
ATOM 683 C CA . PHE A 1 85 ? 9.158 -1.821 10.718 1.00 57.03 85 PHE A CA 1
ATOM 684 C C . PHE A 1 85 ? 9.474 -3.282 10.993 1.00 57.03 85 PHE A C 1
ATOM 686 O O . PHE A 1 85 ? 10.125 -3.969 10.195 1.00 57.03 85 PHE A O 1
ATOM 693 N N . SER A 1 86 ? 8.934 -3.769 12.106 1.00 59.81 86 SER A N 1
ATOM 694 C CA . SER A 1 86 ? 8.970 -5.181 12.437 1.00 59.81 86 SER A CA 1
ATOM 695 C C . SER A 1 86 ? 8.207 -5.987 11.381 1.00 59.81 86 SER A C 1
ATOM 697 O O . SER A 1 86 ? 7.312 -5.489 10.694 1.00 59.81 86 SER A O 1
ATOM 699 N N . LYS A 1 87 ? 8.524 -7.278 11.262 1.00 64.19 87 LYS A N 1
ATOM 700 C CA . LYS A 1 87 ? 7.755 -8.208 10.421 1.00 64.19 87 LYS A CA 1
ATOM 701 C C . LYS A 1 87 ? 6.255 -8.198 10.767 1.00 64.19 87 LYS A C 1
ATOM 703 O O . LYS A 1 87 ? 5.420 -8.415 9.896 1.00 64.19 87 LYS A O 1
ATOM 708 N N . GLU A 1 88 ? 5.922 -7.921 12.025 1.00 64.50 88 GLU A N 1
ATOM 709 C CA . GLU A 1 88 ? 4.552 -7.859 12.540 1.00 64.50 88 GLU A CA 1
ATOM 710 C C . GLU A 1 88 ? 3.794 -6.644 11.997 1.00 64.50 88 GLU A C 1
ATOM 712 O O . GLU A 1 88 ? 2.601 -6.751 11.711 1.00 64.50 88 GLU A O 1
ATOM 717 N N . ASP A 1 89 ? 4.477 -5.521 11.759 1.00 65.50 89 ASP A N 1
ATOM 718 C CA . ASP A 1 89 ? 3.878 -4.315 11.174 1.00 65.50 89 ASP A CA 1
ATOM 719 C C . ASP A 1 89 ? 3.484 -4.513 9.704 1.00 65.50 89 ASP A C 1
ATOM 721 O O . ASP A 1 89 ? 2.558 -3.866 9.215 1.00 65.50 89 ASP A O 1
ATOM 725 N N . ARG A 1 90 ? 4.137 -5.455 9.015 1.00 69.81 90 ARG A N 1
ATOM 726 C CA . ARG A 1 90 ? 3.920 -5.754 7.590 1.00 69.81 90 ARG A CA 1
ATOM 727 C C . ARG A 1 90 ? 2.894 -6.853 7.332 1.00 69.81 90 ARG A C 1
ATOM 729 O O . ARG A 1 90 ? 2.430 -6.998 6.204 1.00 69.81 90 ARG A O 1
ATOM 736 N N . ASP A 1 91 ? 2.510 -7.599 8.366 1.00 82.69 91 ASP A N 1
ATOM 737 C CA . ASP A 1 91 ? 1.521 -8.671 8.250 1.00 82.69 91 ASP A CA 1
ATOM 738 C C . ASP A 1 91 ? 0.106 -8.084 8.115 1.00 82.69 91 ASP A C 1
ATOM 740 O O . ASP A 1 91 ? -0.594 -7.814 9.099 1.00 82.69 91 ASP A O 1
ATOM 744 N N . LEU A 1 92 ? -0.271 -7.770 6.878 1.00 90.56 92 LEU A N 1
ATOM 745 C CA . LEU A 1 92 ? -1.566 -7.209 6.514 1.00 90.56 92 LEU A CA 1
ATOM 746 C C . LEU A 1 92 ? -2.490 -8.306 5.974 1.00 90.56 92 LEU A C 1
ATOM 748 O O . LEU A 1 92 ? -2.029 -9.236 5.310 1.00 90.56 92 LEU A O 1
ATOM 752 N N . PRO A 1 93 ? -3.808 -8.208 6.217 1.00 92.50 93 PRO A N 1
ATOM 753 C CA . PRO A 1 93 ? -4.738 -9.236 5.776 1.00 92.50 93 PRO A CA 1
ATOM 754 C C . PRO A 1 93 ? -4.819 -9.289 4.243 1.00 92.50 93 PRO A C 1
ATOM 756 O O . PRO A 1 93 ? -4.883 -8.257 3.577 1.00 92.50 93 PRO A O 1
ATOM 759 N N . GLU A 1 94 ? -4.908 -10.494 3.672 1.00 92.56 94 GLU A N 1
ATOM 760 C CA . GLU A 1 94 ? -5.021 -10.688 2.212 1.00 92.56 94 GLU A CA 1
ATOM 761 C C . GLU A 1 94 ? -6.240 -9.971 1.606 1.00 92.56 94 GLU A C 1
ATOM 763 O O . GLU A 1 94 ? -6.229 -9.547 0.450 1.00 92.56 94 GLU A O 1
ATOM 768 N N . THR A 1 95 ? -7.286 -9.785 2.411 1.00 94.56 95 THR A N 1
ATOM 769 C CA . THR A 1 95 ? -8.484 -9.009 2.081 1.00 94.56 95 THR A CA 1
ATOM 770 C C . THR A 1 95 ? -8.874 -8.132 3.258 1.00 94.56 95 THR A C 1
ATOM 772 O O . THR A 1 95 ? -8.834 -8.596 4.398 1.00 94.56 95 THR A O 1
ATOM 775 N N . LEU A 1 96 ? -9.329 -6.905 2.997 1.00 93.94 96 LEU A N 1
ATOM 776 C CA . LEU A 1 96 ? -9.840 -6.030 4.051 1.00 93.94 96 LEU A CA 1
ATOM 777 C C . LEU A 1 96 ? -11.027 -6.695 4.783 1.00 93.94 96 LEU A C 1
ATOM 779 O O . LEU A 1 96 ? -12.015 -7.057 4.133 1.00 93.94 96 LEU A O 1
ATOM 783 N N . PRO A 1 97 ? -10.956 -6.878 6.115 1.00 95.31 97 PRO A N 1
ATOM 784 C CA . PRO A 1 97 ? -12.034 -7.496 6.876 1.00 95.31 97 PRO A CA 1
ATOM 785 C C . PRO A 1 97 ? -13.277 -6.600 6.896 1.00 95.31 97 PRO A C 1
ATOM 787 O O . 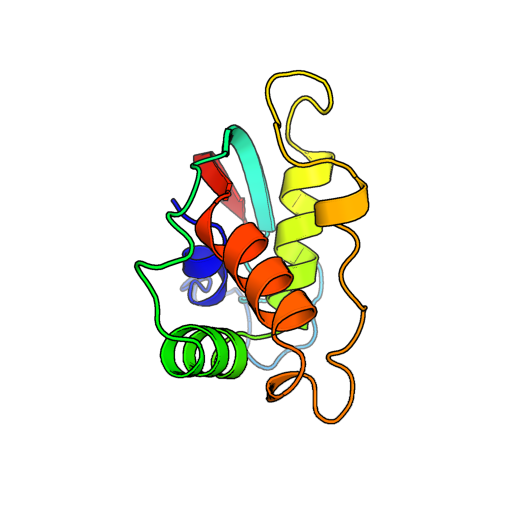PRO A 1 97 ? -13.200 -5.381 6.763 1.00 95.31 97 PRO A O 1
ATOM 790 N N . LYS A 1 98 ? -14.462 -7.188 7.075 1.00 96.19 98 LYS A N 1
ATOM 791 C CA . LYS A 1 98 ? -15.705 -6.408 7.155 1.00 96.19 98 LYS A CA 1
ATOM 792 C C . LYS A 1 98 ? -15.656 -5.454 8.358 1.00 96.19 98 LYS A C 1
ATOM 794 O O . LYS A 1 98 ? -15.440 -5.913 9.473 1.00 96.19 98 LYS A O 1
ATOM 799 N N . GLY A 1 99 ? -15.930 -4.168 8.129 1.00 96.38 99 GLY A N 1
ATOM 800 C CA . GLY A 1 99 ? -15.918 -3.143 9.179 1.00 96.38 99 GLY A CA 1
ATOM 801 C C . GLY A 1 99 ? -14.518 -2.669 9.576 1.00 96.38 99 GLY A C 1
ATOM 802 O O . GLY A 1 99 ? -14.372 -2.058 10.629 1.00 96.38 99 GLY A O 1
ATOM 803 N N . TRP A 1 100 ? -13.495 -2.934 8.752 1.00 96.81 100 TRP A N 1
ATOM 804 C CA . TRP A 1 100 ? -12.117 -2.490 8.991 1.00 96.81 100 TRP A CA 1
ATOM 805 C C . TRP A 1 100 ? -11.996 -0.983 9.253 1.00 96.81 100 TRP A C 1
ATOM 807 O O . TRP A 1 100 ? -11.056 -0.559 9.910 1.00 96.81 100 TRP A O 1
ATOM 817 N N . GLU A 1 101 ? -12.932 -0.166 8.766 1.00 97.56 101 GLU A N 1
ATOM 818 C CA . GLU A 1 101 ? -12.924 1.284 8.975 1.00 97.56 101 GLU A CA 1
ATOM 819 C C . GLU A 1 101 ? -13.079 1.704 10.442 1.00 97.56 101 GLU A C 1
ATOM 821 O O . GLU A 1 101 ? -12.659 2.802 10.815 1.00 97.56 101 GLU A O 1
ATOM 826 N N . GLU A 1 102 ? -13.713 0.852 11.247 1.00 96.94 102 GLU A N 1
ATOM 827 C CA . GLU A 1 102 ? -13.954 1.072 12.676 1.00 96.94 102 GLU A CA 1
ATOM 828 C C . GLU A 1 102 ? -12.783 0.571 13.536 1.00 96.94 102 GLU A C 1
ATOM 830 O O . GLU A 1 102 ? -12.674 0.929 14.707 1.00 96.94 102 GLU A O 1
ATOM 835 N N . ASP A 1 103 ? -11.886 -0.230 12.956 1.00 96.38 103 ASP A N 1
ATOM 836 C CA . ASP A 1 103 ? -10.691 -0.741 13.619 1.00 96.38 103 ASP A CA 1
ATOM 837 C C . ASP A 1 103 ? -9.547 0.276 13.486 1.00 96.38 103 ASP A C 1
ATOM 839 O O . ASP A 1 103 ? -8.784 0.277 12.518 1.00 96.38 103 ASP A O 1
ATOM 843 N N . GLU A 1 104 ? -9.434 1.180 14.463 1.00 94.06 104 GLU A N 1
ATOM 844 C CA . GLU A 1 104 ? -8.387 2.211 14.480 1.00 94.06 104 GLU A CA 1
ATOM 845 C C . GLU A 1 104 ? -6.975 1.621 14.425 1.00 94.06 104 GLU A C 1
ATOM 847 O O . GLU A 1 104 ? -6.104 2.186 13.763 1.00 94.06 104 GLU A O 1
ATOM 852 N N . ALA A 1 105 ? -6.743 0.474 15.070 1.00 91.75 105 ALA A N 1
ATOM 853 C CA . ALA A 1 105 ? -5.437 -0.170 15.071 1.00 91.75 105 ALA A CA 1
ATOM 854 C C . ALA A 1 105 ? -5.079 -0.671 13.668 1.00 91.75 105 ALA A C 1
ATOM 856 O O . ALA A 1 105 ? -3.982 -0.397 13.176 1.00 91.75 105 ALA A O 1
ATOM 857 N N . LEU A 1 106 ? -6.016 -1.337 12.988 1.00 93.25 106 LEU A N 1
ATOM 858 C CA . LEU A 1 106 ? -5.823 -1.784 11.611 1.00 93.25 106 LEU A CA 1
ATOM 859 C C . LEU A 1 106 ? -5.682 -0.604 10.641 1.00 93.25 106 LEU A C 1
ATOM 861 O O . LEU A 1 106 ? -4.786 -0.616 9.799 1.00 93.25 106 LEU A O 1
ATOM 865 N N . VAL A 1 107 ? -6.515 0.432 10.766 1.00 94.50 107 VAL A N 1
ATOM 866 C CA . VAL A 1 107 ? -6.431 1.634 9.920 1.00 94.50 107 VAL A CA 1
ATOM 867 C C . VAL A 1 107 ? -5.081 2.323 10.083 1.00 94.50 107 VAL A C 1
ATOM 869 O O . VAL A 1 107 ? -4.451 2.656 9.080 1.00 94.50 107 VAL A O 1
ATOM 872 N N . ASN A 1 108 ? -4.610 2.504 11.319 1.00 91.12 108 ASN A N 1
ATOM 873 C CA . ASN A 1 108 ? -3.298 3.089 11.586 1.00 91.12 108 ASN A CA 1
ATOM 874 C C . ASN A 1 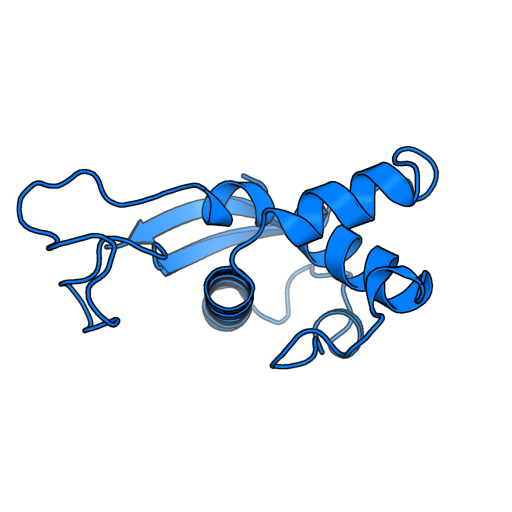108 ? -2.176 2.211 11.041 1.00 91.12 108 ASN A C 1
ATOM 876 O O . ASN A 1 108 ? -1.262 2.733 10.411 1.00 91.12 108 ASN A O 1
ATOM 880 N N . LYS A 1 109 ? -2.272 0.887 11.197 1.00 89.44 109 LYS A N 1
ATOM 881 C CA . LYS A 1 109 ? -1.294 -0.055 10.648 1.00 89.44 109 LYS A CA 1
ATOM 882 C C . LYS A 1 109 ? -1.187 0.065 9.127 1.00 89.44 109 LYS A C 1
ATOM 884 O O . LYS A 1 109 ? -0.102 0.307 8.608 1.00 89.44 109 LYS A O 1
ATOM 889 N N . ILE A 1 110 ? -2.310 -0.042 8.412 1.00 91.81 110 ILE A N 1
ATOM 890 C CA . ILE A 1 110 ? -2.344 0.067 6.946 1.00 91.81 110 ILE A CA 1
ATOM 891 C C . ILE A 1 110 ? -1.815 1.432 6.503 1.00 91.81 110 ILE A C 1
ATOM 893 O O . ILE A 1 110 ? -0.982 1.522 5.600 1.00 91.81 110 ILE A O 1
ATOM 897 N N . PHE A 1 111 ? -2.290 2.497 7.149 1.00 91.31 111 PHE A N 1
ATOM 898 C CA . PHE A 1 111 ? -1.888 3.858 6.836 1.00 91.31 111 PHE A CA 1
ATOM 899 C C . PHE A 1 111 ? -0.379 4.050 7.011 1.00 91.31 111 PHE A C 1
ATOM 901 O O . PHE A 1 111 ? 0.282 4.511 6.079 1.00 91.31 111 PHE A O 1
ATOM 908 N N . ASN A 1 112 ? 0.168 3.628 8.152 1.00 87.69 112 ASN A N 1
ATOM 909 C CA . ASN A 1 112 ? 1.591 3.722 8.449 1.00 87.69 112 ASN A CA 1
ATOM 910 C C . ASN A 1 112 ? 2.405 2.956 7.409 1.00 87.69 112 ASN A C 1
ATOM 912 O O . ASN A 1 112 ? 3.282 3.551 6.802 1.00 87.69 112 ASN A O 1
ATOM 916 N N . VAL A 1 113 ? 2.065 1.705 7.090 1.00 87.06 113 VAL A N 1
ATOM 917 C CA . VAL A 1 113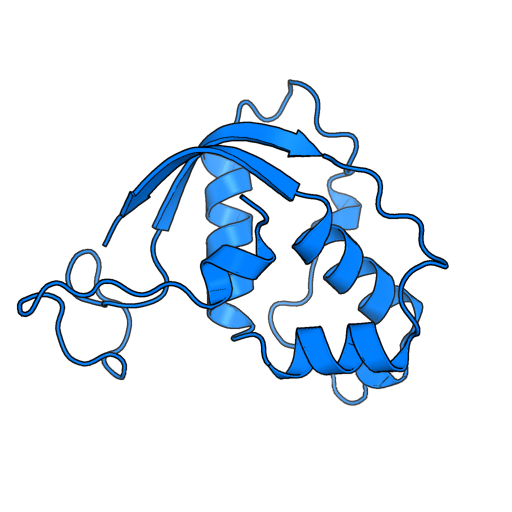 ? 2.780 0.951 6.042 1.00 87.06 113 VAL A CA 1
ATOM 918 C C . VAL A 1 113 ? 2.710 1.663 4.684 1.00 87.06 113 VAL A C 1
ATOM 920 O O . VAL A 1 113 ? 3.713 1.761 3.977 1.00 87.06 113 VAL A O 1
ATOM 923 N N . SER A 1 114 ? 1.548 2.212 4.320 1.00 89.25 114 SER A N 1
ATOM 924 C CA . SER A 1 114 ? 1.356 2.879 3.026 1.00 89.25 114 SER A CA 1
ATOM 925 C C . SER A 1 114 ? 2.124 4.197 2.873 1.00 89.25 114 SER A C 1
ATOM 927 O O . SER A 1 114 ? 2.524 4.552 1.761 1.00 89.25 114 SER A O 1
ATOM 929 N N . MET A 1 115 ? 2.336 4.919 3.974 1.00 88.25 115 MET A N 1
ATOM 930 C CA . MET A 1 115 ? 2.901 6.270 3.972 1.00 88.25 115 MET A CA 1
ATOM 931 C C . MET A 1 115 ? 4.341 6.328 4.467 1.00 88.25 115 MET A C 1
ATOM 933 O O . MET A 1 115 ? 5.095 7.192 4.027 1.00 88.25 115 MET A O 1
ATOM 937 N N . ALA A 1 116 ? 4.725 5.432 5.369 1.00 81.50 116 ALA A N 1
ATOM 938 C CA . ALA A 1 116 ? 6.040 5.444 5.981 1.00 81.50 116 ALA A CA 1
ATOM 939 C C . ALA A 1 116 ? 7.117 4.956 5.017 1.00 81.50 116 ALA A C 1
ATOM 941 O O . ALA A 1 116 ? 8.217 5.497 5.012 1.00 81.50 116 ALA A O 1
ATOM 942 N N . LYS A 1 117 ? 6.810 3.977 4.156 1.00 82.06 117 LYS A N 1
ATOM 943 C CA . LYS A 1 117 ? 7.809 3.457 3.224 1.00 82.06 117 LYS A CA 1
ATOM 944 C C . LYS A 1 117 ? 8.034 4.418 2.063 1.00 82.06 117 LYS A C 1
ATOM 946 O O . LYS A 1 117 ? 7.134 4.659 1.252 1.00 82.06 117 LYS A O 1
ATOM 951 N N . GLU A 1 118 ? 9.256 4.924 1.959 1.00 85.19 118 GLU A N 1
ATOM 952 C CA . GLU A 1 118 ? 9.717 5.766 0.864 1.00 85.19 118 GLU A CA 1
ATOM 953 C C . GLU A 1 118 ? 10.793 5.043 0.051 1.00 85.19 118 GLU A C 1
ATOM 955 O O . GLU A 1 118 ? 11.859 4.697 0.550 1.00 85.19 118 GLU A O 1
ATOM 960 N N . ILE A 1 119 ? 10.520 4.826 -1.234 1.00 85.75 119 ILE A N 1
ATOM 961 C CA . ILE A 1 119 ? 11.505 4.333 -2.200 1.00 85.75 119 ILE A CA 1
ATOM 962 C C . ILE A 1 119 ? 12.344 5.524 -2.662 1.00 85.75 119 ILE A C 1
ATOM 964 O O . ILE A 1 119 ? 11.796 6.472 -3.239 1.00 85.75 119 ILE A O 1
ATOM 968 N N . LEU A 1 120 ? 13.652 5.476 -2.411 1.00 86.62 120 LEU A N 1
ATOM 969 C CA . LEU A 1 120 ? 14.598 6.536 -2.768 1.00 86.62 120 LEU A CA 1
ATOM 970 C C . LEU A 1 120 ? 15.176 6.311 -4.167 1.00 86.62 120 LEU A C 1
ATOM 972 O O . LEU A 1 120 ? 15.167 7.225 -4.992 1.00 86.62 120 LEU A O 1
ATOM 976 N N . THR A 1 121 ? 15.629 5.086 -4.451 1.00 87.00 121 THR A N 1
ATOM 977 C CA . THR A 1 121 ? 16.116 4.672 -5.774 1.00 87.00 121 THR A CA 1
ATOM 978 C C . THR A 1 121 ? 15.577 3.298 -6.155 1.00 87.00 121 THR A C 1
ATOM 980 O O . THR A 1 121 ? 15.368 2.428 -5.306 1.00 87.00 121 THR A O 1
ATOM 983 N N . GLY A 1 122 ? 15.339 3.106 -7.449 1.00 87.50 122 GLY A N 1
ATOM 984 C CA . GLY A 1 122 ? 14.780 1.877 -7.993 1.00 87.50 122 GLY A CA 1
ATOM 985 C C . GLY A 1 122 ? 14.131 2.093 -9.355 1.00 87.50 122 GLY A C 1
ATOM 986 O O . GLY A 1 122 ? 14.291 3.148 -9.975 1.00 87.50 122 GLY A O 1
ATOM 987 N N . SER A 1 123 ? 13.362 1.105 -9.800 1.00 89.06 123 SER A N 1
ATOM 988 C CA . SER A 1 123 ? 12.559 1.176 -11.018 1.00 89.06 123 SER A CA 1
ATOM 989 C C . SER A 1 123 ? 11.125 0.702 -10.795 1.00 89.06 123 SER A C 1
ATOM 991 O O . SER A 1 123 ? 10.812 -0.022 -9.848 1.00 89.06 123 SER A O 1
ATOM 993 N N . LEU A 1 124 ? 10.251 1.137 -11.701 1.00 88.88 124 LEU A N 1
ATOM 994 C CA . LEU A 1 124 ? 8.897 0.625 -11.855 1.00 88.88 124 LEU A CA 1
ATOM 995 C C . LEU A 1 124 ? 8.821 -0.104 -13.192 1.00 88.88 124 LEU A C 1
ATOM 997 O O . LEU A 1 124 ? 9.079 0.503 -14.233 1.00 88.88 124 LEU A O 1
ATOM 1001 N N . ASN A 1 125 ? 8.465 -1.382 -13.155 1.00 86.31 125 ASN A N 1
ATOM 1002 C CA . ASN A 1 125 ? 8.345 -2.211 -14.343 1.00 86.31 125 ASN A CA 1
ATOM 1003 C C . ASN A 1 125 ? 6.872 -2.442 -14.682 1.00 86.31 125 ASN A C 1
ATOM 1005 O O . ASN A 1 125 ? 6.064 -2.762 -13.808 1.00 86.31 125 ASN A O 1
ATOM 1009 N N . CYS A 1 126 ? 6.556 -2.293 -15.964 1.00 81.38 126 CYS A N 1
ATOM 1010 C CA . CYS A 1 126 ? 5.451 -3.006 -16.587 1.00 81.38 126 CYS A CA 1
ATOM 1011 C C . CYS A 1 126 ? 5.953 -4.446 -16.878 1.00 81.38 126 CYS A C 1
ATOM 1013 O O . CYS A 1 126 ? 5.144 -5.386 -16.783 1.00 81.38 126 CYS A O 1
#

Radius of gyration: 14.89 Å; chains: 1; bounding box: 36×26×41 Å

Sequence (126 aa):
MKLLSQNFMQCQANDCGDPNTVWEEGKAPYPLRIISETSEDEKIEEDFYSQNAKVRMIKNMDWQAFLTSLKDIEFTGDPDKNSEFSKEDRDLPETLPKGWEEDEALVNKIFNVSMAKEILTGSLNC